Protein AF-A0A9X5EDK9-F1 (afdb_monomer_lite)

Sequence (76 aa):
MQPYHHKLTVVPALPYPYDHEEMWLKADLVYTLSFERLFLPFIGKNAKGDRIYDVRHISDNDLNDIRDCVRSGLGL

pLDDT: mean 93.82, std 2.71, range [75.56, 96.81]

Foldseek 3Di:
DDLLKDWAAAPCFFDPPRRDRIDIDRLLDDDDDDPVPDDFGFPAADPVGHTHGDDDDDDPVSVVSNVSSNCVSVVD

Radius of gyration: 14.88 Å; chains: 1; bounding box: 28×27×41 Å

Structure (mmCIF, N/CA/C/O backbone):
data_AF-A0A9X5EDK9-F1
#
_entry.id   AF-A0A9X5EDK9-F1
#
loop_
_atom_site.group_PDB
_atom_site.id
_atom_site.type_symbol
_atom_site.label_atom_id
_atom_site.label_alt_id
_atom_site.label_comp_id
_atom_site.label_asym_id
_atom_site.label_entity_id
_atom_site.label_seq_id
_atom_site.pdbx_PDB_ins_code
_atom_site.Cartn_x
_atom_site.Cartn_y
_atom_site.Cartn_z
_atom_site.occupancy
_atom_site.B_iso_or_equiv
_atom_site.auth_seq_id
_atom_site.auth_comp_id
_atom_site.auth_asym_id
_atom_site.auth_atom_id
_atom_site.pdbx_PDB_model_num
ATOM 1 N N . MET A 1 1 ? -11.111 14.128 7.277 1.00 75.56 1 MET A N 1
ATOM 2 C CA . MET A 1 1 ? -10.247 12.931 7.375 1.00 75.56 1 MET A CA 1
ATOM 3 C C . MET A 1 1 ? -10.890 11.983 8.378 1.00 75.56 1 MET A C 1
ATOM 5 O O . MET A 1 1 ? -11.483 12.488 9.322 1.00 75.56 1 MET A O 1
ATOM 9 N N . GLN A 1 2 ? -10.882 10.674 8.122 1.00 91.56 2 GLN A N 1
ATOM 10 C CA . GLN A 1 2 ? -11.515 9.646 8.969 1.00 91.56 2 GLN A CA 1
ATOM 11 C C . GLN A 1 2 ? -10.421 8.822 9.667 1.00 91.56 2 GLN A C 1
ATOM 13 O O . GLN A 1 2 ? -9.312 8.778 9.135 1.00 91.56 2 GLN A O 1
ATOM 18 N N . PRO A 1 3 ? -10.696 8.166 10.808 1.00 91.69 3 PRO A N 1
ATOM 19 C CA . PRO A 1 3 ? -9.670 7.425 11.553 1.00 91.69 3 PRO A CA 1
ATOM 20 C C . PRO A 1 3 ? -9.141 6.183 10.809 1.00 91.69 3 PRO A C 1
ATOM 22 O O . PRO A 1 3 ? -8.049 5.708 11.097 1.00 91.69 3 PRO A O 1
ATOM 25 N N . TYR A 1 4 ? -9.873 5.699 9.803 1.00 94.31 4 TYR A N 1
ATOM 26 C CA . TYR A 1 4 ? -9.471 4.614 8.902 1.00 94.31 4 TYR A CA 1
ATOM 27 C C . TYR A 1 4 ? -8.845 5.110 7.581 1.00 94.31 4 TYR A C 1
ATOM 29 O O . TYR A 1 4 ? -8.635 4.322 6.659 1.00 94.31 4 TYR A O 1
ATOM 37 N N . HIS A 1 5 ? -8.565 6.411 7.447 1.00 96.06 5 HIS A N 1
ATOM 38 C CA . HIS A 1 5 ? -7.836 6.957 6.300 1.00 96.06 5 HIS A CA 1
ATOM 39 C C . HIS A 1 5 ? -6.382 7.243 6.680 1.00 96.06 5 HIS A C 1
ATOM 41 O O . HIS A 1 5 ? -6.133 8.087 7.539 1.00 96.06 5 HIS A O 1
ATOM 47 N N . HIS A 1 6 ? -5.436 6.627 5.969 1.00 95.88 6 HIS A N 1
ATOM 48 C CA . HIS A 1 6 ? -4.001 6.905 6.102 1.00 95.88 6 HIS A CA 1
ATOM 49 C C . HIS A 1 6 ? -3.462 7.516 4.810 1.00 95.88 6 HIS A C 1
ATOM 51 O O . HIS A 1 6 ? -3.807 7.056 3.717 1.00 95.88 6 HIS A O 1
ATOM 57 N N . LYS A 1 7 ? -2.636 8.558 4.919 1.00 96.19 7 LYS A N 1
ATOM 58 C CA . LYS A 1 7 ? -1.972 9.165 3.760 1.00 96.19 7 LYS A CA 1
ATOM 59 C C . LYS A 1 7 ? -0.605 8.515 3.597 1.00 96.19 7 LYS A C 1
ATOM 61 O O . LYS A 1 7 ? 0.218 8.599 4.498 1.00 96.19 7 LYS A O 1
ATOM 66 N N . LEU A 1 8 ? -0.375 7.902 2.445 1.00 94.88 8 LEU A N 1
ATOM 67 C CA . LEU A 1 8 ? 0.901 7.305 2.078 1.00 94.88 8 LEU A CA 1
ATOM 68 C C . LEU A 1 8 ? 1.637 8.212 1.103 1.00 94.88 8 LEU A C 1
ATOM 70 O O . LEU A 1 8 ? 1.040 8.722 0.153 1.00 94.88 8 LEU A O 1
ATOM 74 N N . THR A 1 9 ? 2.940 8.345 1.321 1.00 94.88 9 THR A N 1
ATOM 75 C CA . THR A 1 9 ? 3.849 9.014 0.394 1.00 94.88 9 THR A CA 1
ATOM 76 C C . THR A 1 9 ? 4.780 7.972 -0.210 1.00 94.88 9 THR A C 1
ATOM 78 O O . THR A 1 9 ? 5.544 7.322 0.500 1.00 94.88 9 THR A O 1
ATOM 81 N N . VAL A 1 10 ? 4.708 7.791 -1.525 1.00 92.94 10 VAL A N 1
ATOM 82 C CA . VAL A 1 10 ? 5.480 6.799 -2.273 1.00 92.94 10 VAL A CA 1
ATOM 83 C C . VAL A 1 10 ? 6.474 7.525 -3.169 1.00 92.94 10 VAL A C 1
ATOM 85 O O . VAL A 1 10 ? 6.087 8.149 -4.154 1.00 92.94 10 VAL A O 1
ATOM 88 N N . VAL A 1 11 ? 7.759 7.436 -2.818 1.00 92.12 11 VAL A N 1
ATOM 89 C CA . VAL A 1 11 ? 8.860 8.071 -3.558 1.00 92.12 11 VAL A CA 1
ATOM 90 C C . VAL A 1 11 ? 9.897 7.007 -3.940 1.00 92.12 11 VAL A C 1
ATOM 92 O O . VAL A 1 11 ? 10.413 6.329 -3.047 1.00 92.12 11 VAL A O 1
ATOM 95 N N . PRO A 1 12 ? 10.223 6.833 -5.238 1.00 91.75 12 PRO A N 1
ATOM 96 C CA . PRO A 1 12 ? 9.621 7.517 -6.396 1.00 91.75 12 PRO A CA 1
ATOM 97 C C . PRO A 1 12 ? 8.131 7.173 -6.545 1.00 91.75 12 PRO A C 1
ATOM 99 O O . PRO A 1 12 ? 7.700 6.172 -5.990 1.00 91.75 12 PRO A O 1
ATOM 102 N N . ALA A 1 13 ? 7.337 7.944 -7.288 1.00 94.00 13 ALA A N 1
ATOM 103 C CA . ALA A 1 13 ? 5.930 7.599 -7.537 1.00 94.00 13 ALA A CA 1
ATOM 104 C C . ALA A 1 13 ? 5.764 6.193 -8.167 1.00 94.00 13 ALA A C 1
ATOM 106 O O . ALA A 1 13 ? 6.720 5.591 -8.680 1.00 94.00 13 ALA A O 1
ATOM 107 N N . LEU A 1 14 ? 4.554 5.629 -8.102 1.00 93.56 14 LEU A N 1
ATOM 108 C CA . LEU A 1 14 ? 4.249 4.381 -8.808 1.00 93.56 14 LEU A CA 1
ATOM 109 C C . LEU A 1 14 ? 4.215 4.619 -10.333 1.00 93.56 14 LEU A C 1
ATOM 111 O O . LEU A 1 14 ? 4.119 5.759 -10.789 1.00 93.56 14 LEU A O 1
ATOM 115 N N . PRO A 1 15 ? 4.300 3.561 -11.156 1.00 93.75 15 PRO A N 1
ATOM 116 C CA . PRO A 1 15 ? 4.194 3.697 -12.602 1.00 93.75 15 PRO A CA 1
ATOM 117 C C . PRO A 1 15 ? 2.820 4.241 -13.014 1.00 93.75 15 PRO A C 1
ATOM 119 O O . PRO A 1 15 ? 1.813 3.987 -12.347 1.00 93.75 15 PRO A O 1
ATOM 122 N N . TYR A 1 16 ? 2.766 4.932 -14.157 1.00 90.94 16 TYR A N 1
ATOM 123 C CA . TYR A 1 16 ? 1.512 5.386 -14.764 1.00 90.94 16 TYR A CA 1
ATOM 124 C C . TYR A 1 16 ? 0.478 4.238 -14.839 1.00 90.94 16 TYR A C 1
ATOM 126 O O . TYR A 1 16 ? 0.842 3.124 -15.234 1.00 90.94 16 TYR A O 1
ATOM 134 N N . PRO A 1 17 ? -0.807 4.472 -14.498 1.00 91.88 17 PRO A N 1
ATOM 135 C CA . PRO A 1 17 ? -1.450 5.765 -14.219 1.00 91.88 17 PRO A CA 1
ATOM 136 C C . PRO A 1 17 ? -1.436 6.199 -12.741 1.00 91.88 17 PRO A C 1
ATOM 138 O O . PRO A 1 17 ? -2.215 7.065 -12.355 1.00 91.88 17 PRO A O 1
ATOM 141 N N . TYR A 1 18 ? -0.604 5.582 -11.899 1.00 91.88 18 TYR A N 1
ATOM 142 C CA . TYR A 1 18 ? -0.538 5.850 -10.458 1.00 91.88 18 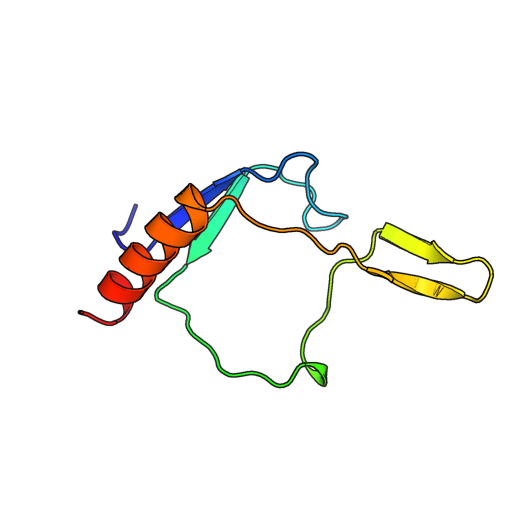TYR A CA 1
ATOM 143 C C . TYR A 1 18 ? 0.654 6.749 -10.090 1.00 91.88 18 TYR A C 1
ATOM 145 O O . TYR A 1 18 ? 1.269 6.589 -9.042 1.00 91.88 18 TYR A O 1
ATOM 153 N N . ASP A 1 19 ? 1.002 7.698 -10.952 1.00 93.88 19 ASP A N 1
ATOM 154 C CA . ASP A 1 19 ? 2.224 8.509 -10.893 1.00 93.88 19 ASP A CA 1
ATOM 155 C C . ASP A 1 19 ? 2.158 9.709 -9.930 1.00 93.88 19 ASP A C 1
ATOM 157 O O . ASP A 1 19 ? 2.964 10.636 -10.004 1.00 93.88 19 ASP A O 1
ATOM 161 N N . HIS A 1 20 ? 1.224 9.684 -8.980 1.00 95.25 20 HIS A N 1
ATOM 162 C CA . HIS A 1 20 ? 1.170 10.635 -7.874 1.00 95.25 20 HIS A CA 1
ATOM 163 C C . HIS A 1 20 ? 1.867 10.063 -6.639 1.00 95.25 20 HIS A C 1
ATOM 165 O O . HIS A 1 20 ? 1.607 8.934 -6.231 1.00 95.25 20 HIS A O 1
ATOM 171 N N . GLU A 1 21 ? 2.742 10.862 -6.025 1.00 95.31 21 GLU A N 1
ATOM 172 C CA . GLU A 1 21 ? 3.491 10.448 -4.830 1.00 95.31 21 GLU A CA 1
ATOM 173 C C . GLU A 1 21 ? 2.585 10.306 -3.604 1.00 95.31 21 GLU A C 1
ATOM 175 O O . GLU A 1 21 ? 2.843 9.481 -2.734 1.00 95.31 21 GLU A O 1
ATOM 180 N N . GLU A 1 22 ? 1.511 11.090 -3.533 1.00 95.94 22 GLU A N 1
ATOM 181 C CA . GLU A 1 22 ? 0.586 11.078 -2.407 1.00 95.94 22 GLU A CA 1
ATOM 182 C C . GLU A 1 22 ? -0.663 10.258 -2.728 1.00 95.94 22 GLU A C 1
ATOM 184 O O . GLU A 1 22 ? -1.414 10.560 -3.658 1.00 95.94 22 GLU A O 1
ATOM 189 N N . MET A 1 23 ? -0.922 9.242 -1.908 1.00 94.19 23 MET A N 1
ATOM 190 C CA . MET A 1 23 ? -2.055 8.334 -2.063 1.00 94.19 23 MET A CA 1
ATOM 191 C C . MET A 1 23 ? -2.801 8.169 -0.742 1.00 94.19 23 MET A C 1
ATOM 193 O O . MET A 1 23 ? -2.230 8.281 0.341 1.00 94.19 23 MET A O 1
ATOM 197 N N . TRP A 1 24 ? -4.092 7.861 -0.830 1.00 94.81 24 TRP A N 1
ATOM 198 C CA . TRP A 1 24 ? -4.921 7.578 0.338 1.00 94.81 24 TRP A CA 1
ATOM 199 C C . TRP A 1 24 ? -5.212 6.089 0.439 1.00 94.81 24 TRP A C 1
ATOM 201 O O . TRP A 1 24 ? -5.810 5.502 -0.463 1.00 94.81 24 TRP A O 1
ATOM 211 N N . LEU A 1 25 ? -4.843 5.502 1.571 1.00 94.62 25 LEU A N 1
ATOM 212 C CA . LEU A 1 25 ? -5.297 4.182 1.969 1.00 94.62 25 LEU A CA 1
ATOM 213 C C . LEU A 1 25 ? -6.635 4.308 2.704 1.00 94.62 25 LEU A C 1
ATOM 215 O O . LEU A 1 25 ? -6.789 5.134 3.605 1.00 94.62 25 LEU A O 1
ATOM 219 N N . LYS A 1 26 ? -7.599 3.470 2.312 1.00 95.44 26 LYS A N 1
ATOM 220 C CA . LYS A 1 26 ? -8.922 3.348 2.936 1.00 95.44 26 LYS A CA 1
ATOM 221 C C . LYS A 1 26 ? -9.016 2.012 3.662 1.00 95.44 26 LYS A C 1
ATOM 223 O O . LYS A 1 26 ? -9.221 0.977 3.032 1.00 95.44 26 LYS A O 1
ATOM 228 N N . ALA A 1 27 ? -8.782 2.034 4.968 1.00 95.75 27 ALA A N 1
ATOM 229 C CA . ALA A 1 27 ? -8.627 0.835 5.786 1.00 95.75 27 ALA A CA 1
ATOM 230 C C . ALA A 1 27 ? -9.959 0.158 6.166 1.00 95.75 27 ALA A C 1
ATOM 232 O O . ALA A 1 27 ? -9.963 -0.961 6.665 1.00 95.75 27 ALA A O 1
ATOM 233 N N . ASP A 1 28 ? -11.082 0.818 5.895 1.00 95.12 28 ASP A N 1
ATOM 234 C CA . ASP A 1 28 ? -12.451 0.304 5.998 1.00 95.12 28 ASP A CA 1
ATOM 235 C C . ASP A 1 28 ? -12.860 -0.571 4.795 1.00 95.12 28 ASP A C 1
ATOM 237 O O . ASP A 1 28 ? -13.862 -1.283 4.844 1.00 95.12 28 ASP A O 1
ATOM 241 N N . LEU A 1 29 ? -12.074 -0.560 3.714 1.00 93.94 29 LEU A N 1
ATOM 242 C CA . LEU A 1 29 ? -12.335 -1.305 2.482 1.00 93.94 29 LEU A CA 1
ATOM 243 C C . LEU A 1 29 ? -11.465 -2.568 2.381 1.00 93.94 29 LEU A C 1
ATOM 245 O O . LEU A 1 29 ? -10.594 -2.679 1.516 1.00 93.94 29 LEU A O 1
ATOM 249 N N . VAL A 1 30 ? -11.706 -3.537 3.266 1.00 91.75 30 VAL A N 1
ATOM 250 C CA . VAL A 1 30 ? -10.959 -4.807 3.308 1.00 91.75 30 VAL A CA 1
ATOM 251 C C . VAL A 1 30 ? -11.607 -5.857 2.399 1.00 91.75 30 VAL A C 1
ATOM 253 O O . V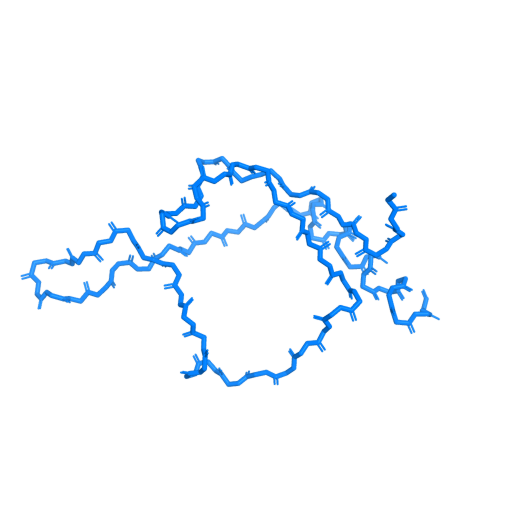AL A 1 30 ? -12.782 -6.183 2.552 1.00 91.75 30 VAL A O 1
ATOM 256 N N . TYR A 1 31 ? -10.827 -6.437 1.480 1.00 92.50 31 TYR A N 1
ATOM 257 C CA . TYR A 1 31 ? -11.298 -7.466 0.546 1.00 92.50 31 TYR A CA 1
ATOM 258 C C . TYR A 1 31 ? -10.379 -8.689 0.522 1.00 92.50 31 TYR A C 1
ATOM 260 O O . TYR A 1 31 ? -9.156 -8.565 0.511 1.00 92.50 31 TYR A O 1
ATOM 268 N N . THR A 1 32 ? -10.972 -9.880 0.420 1.00 94.81 32 THR A N 1
ATOM 269 C CA . THR A 1 32 ? -10.259 -11.127 0.109 1.00 94.81 32 THR A CA 1
ATOM 270 C C . THR A 1 32 ? -10.364 -11.406 -1.390 1.00 94.81 32 THR A C 1
ATOM 272 O O . THR A 1 32 ? -11.463 -11.571 -1.918 1.00 94.81 32 THR A O 1
ATOM 275 N N . LEU A 1 33 ? -9.230 -11.448 -2.093 1.00 93.56 33 LEU A N 1
ATOM 276 C CA . LEU A 1 33 ? -9.161 -11.633 -3.547 1.00 93.56 33 LEU A CA 1
ATOM 277 C C . LEU A 1 33 ? -8.106 -12.690 -3.911 1.00 93.56 33 LEU A C 1
ATOM 279 O O . LEU A 1 33 ? -7.118 -12.852 -3.201 1.00 93.56 33 LEU A O 1
ATOM 283 N N . SER A 1 34 ? -8.302 -13.389 -5.035 1.00 95.75 34 SER A N 1
ATOM 284 C CA . SER A 1 34 ? -7.266 -14.242 -5.645 1.00 95.75 34 SER A CA 1
ATOM 285 C C . SER A 1 34 ? -6.187 -13.381 -6.313 1.00 95.75 34 SER A C 1
ATOM 287 O O . SER A 1 34 ? -6.513 -12.345 -6.898 1.00 95.75 34 SER A O 1
ATOM 289 N N . PHE A 1 35 ? -4.929 -13.841 -6.306 1.00 90.62 35 PHE A N 1
ATOM 290 C CA . PHE A 1 35 ? -3.819 -13.183 -7.010 1.00 90.62 35 PHE A CA 1
ATOM 291 C C . PHE A 1 35 ? -4.088 -13.000 -8.508 1.00 90.62 35 PHE A C 1
ATOM 293 O O . PHE A 1 35 ? -3.671 -12.002 -9.084 1.00 90.62 35 PHE A O 1
ATOM 300 N N . GLU A 1 36 ? -4.846 -13.903 -9.130 1.00 93.31 36 GLU A N 1
ATOM 301 C CA . GLU A 1 36 ? -5.214 -13.816 -10.550 1.00 93.31 36 GLU A CA 1
ATOM 302 C C . GLU A 1 36 ? -6.125 -12.619 -10.868 1.00 93.31 36 GLU A C 1
ATOM 304 O O . GLU A 1 36 ? -6.205 -12.185 -12.015 1.00 93.31 36 GLU A O 1
ATOM 309 N N . ARG A 1 37 ? -6.813 -12.066 -9.858 1.00 94.06 37 ARG A N 1
ATOM 310 C CA . ARG A 1 37 ? -7.655 -10.867 -10.004 1.00 94.06 37 ARG A CA 1
ATOM 311 C C . ARG A 1 37 ? -6.875 -9.568 -9.814 1.00 94.06 37 ARG A C 1
ATOM 313 O O . ARG A 1 37 ? -7.443 -8.500 -10.034 1.00 94.06 37 ARG A O 1
ATOM 320 N N . LEU A 1 38 ? -5.617 -9.638 -9.378 1.00 91.69 38 LEU A N 1
ATOM 321 C CA . LEU A 1 38 ? -4.790 -8.459 -9.164 1.00 91.69 38 LEU A CA 1
ATOM 322 C C . LEU A 1 38 ? -4.145 -8.023 -10.477 1.00 91.69 38 LEU A C 1
ATOM 324 O O . LEU A 1 38 ? -3.522 -8.809 -11.187 1.00 91.69 38 LEU A O 1
ATOM 328 N N . PHE A 1 39 ? -4.247 -6.731 -10.765 1.00 90.19 39 PHE A N 1
ATOM 329 C CA . PHE A 1 39 ? -3.446 -6.093 -11.796 1.00 90.19 39 PHE A CA 1
ATOM 330 C C . PHE A 1 39 ? -2.283 -5.369 -11.121 1.00 90.19 39 PHE A C 1
ATOM 332 O O . PHE A 1 39 ? -2.453 -4.289 -10.561 1.00 90.19 39 PHE A O 1
ATOM 339 N N . LEU A 1 40 ? -1.112 -6.003 -11.124 1.00 91.56 40 LEU A N 1
ATOM 340 C CA . LEU A 1 40 ? 0.083 -5.436 -10.504 1.00 91.56 40 LEU A CA 1
ATOM 341 C C . LEU A 1 40 ? 0.686 -4.336 -11.394 1.00 91.56 40 LEU A C 1
ATOM 343 O O . LEU A 1 40 ? 0.828 -4.560 -12.604 1.00 91.56 40 LEU A O 1
ATOM 347 N N . PRO A 1 41 ? 1.096 -3.188 -10.821 1.00 92.50 41 PRO A N 1
ATOM 348 C CA . PRO A 1 41 ? 1.878 -2.193 -11.544 1.00 92.50 41 PRO A CA 1
ATOM 349 C C . PRO A 1 41 ? 3.169 -2.804 -12.102 1.00 92.50 41 PRO A C 1
ATOM 351 O O . PRO A 1 41 ? 3.809 -3.645 -11.468 1.00 92.50 41 PRO A O 1
ATOM 354 N N . PHE A 1 42 ? 3.561 -2.388 -13.304 1.00 93.62 42 PHE A N 1
ATOM 355 C CA . PHE A 1 42 ? 4.800 -2.828 -13.940 1.00 93.62 42 PHE A CA 1
ATOM 356 C C . PHE A 1 42 ? 5.464 -1.656 -14.662 1.00 93.62 42 PHE A C 1
ATOM 358 O O . PHE A 1 42 ? 4.786 -0.806 -15.233 1.00 93.62 42 PHE A O 1
ATOM 365 N N . ILE A 1 43 ? 6.795 -1.623 -14.645 1.00 92.44 43 ILE A N 1
ATOM 366 C CA . ILE A 1 43 ? 7.594 -0.530 -15.230 1.00 92.44 43 ILE A CA 1
ATOM 367 C C . ILE A 1 43 ? 7.900 -0.741 -16.716 1.00 92.44 43 ILE A C 1
ATOM 369 O O . ILE A 1 43 ? 8.311 0.180 -17.415 1.00 92.44 43 ILE A O 1
ATOM 373 N N . GLY A 1 44 ? 7.712 -1.961 -17.218 1.00 92.38 44 GLY A N 1
ATOM 374 C CA . GLY A 1 44 ? 7.971 -2.298 -18.610 1.00 92.38 44 GLY A CA 1
ATOM 375 C C . GLY A 1 44 ? 8.012 -3.800 -18.843 1.00 92.38 44 GLY A C 1
ATOM 376 O O . GLY A 1 44 ? 7.489 -4.589 -18.049 1.00 92.38 44 GLY A O 1
ATOM 377 N N . LYS A 1 45 ? 8.641 -4.1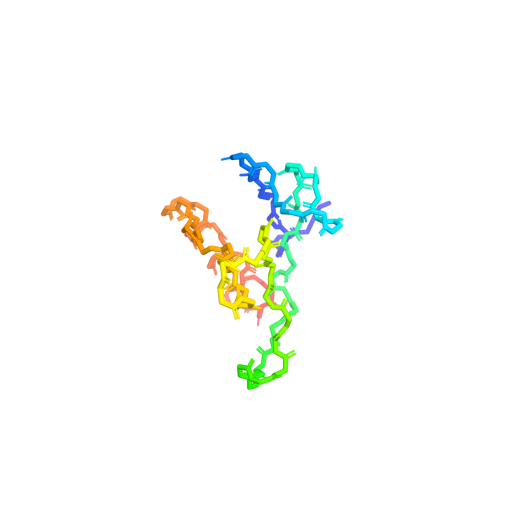92 -19.952 1.00 95.19 45 LYS A N 1
ATOM 378 C CA . LYS A 1 45 ? 8.882 -5.591 -20.305 1.00 95.19 45 LYS A CA 1
ATOM 379 C C . LYS A 1 45 ? 10.372 -5.859 -20.473 1.00 95.19 45 LYS A C 1
ATOM 381 O O . LYS A 1 45 ? 11.106 -4.992 -20.939 1.00 95.19 45 LYS A O 1
ATOM 386 N N . ASN A 1 46 ? 10.808 -7.058 -20.102 1.00 94.75 46 ASN A N 1
ATOM 387 C CA . ASN A 1 46 ? 12.170 -7.516 -20.357 1.00 94.75 46 ASN A CA 1
ATOM 388 C C . ASN A 1 46 ? 12.365 -7.861 -21.853 1.00 94.75 46 ASN A C 1
ATOM 390 O O . ASN A 1 46 ? 11.417 -7.854 -22.640 1.00 94.75 46 ASN A O 1
ATOM 394 N N . ALA A 1 47 ? 13.589 -8.229 -22.245 1.00 95.88 47 ALA A N 1
ATOM 395 C CA . ALA A 1 47 ? 13.917 -8.601 -23.629 1.00 95.88 47 ALA A CA 1
ATOM 396 C C . ALA A 1 47 ? 13.143 -9.825 -24.168 1.00 95.88 47 ALA A C 1
ATOM 398 O O . ALA A 1 47 ? 13.084 -10.029 -25.376 1.00 95.88 47 ALA A O 1
ATOM 399 N N . LYS A 1 48 ? 12.548 -10.639 -23.288 1.00 95.81 48 LYS A N 1
ATOM 400 C CA . LYS A 1 48 ? 11.722 -11.804 -23.638 1.00 95.81 48 LYS A CA 1
ATOM 401 C C . LYS A 1 48 ? 10.227 -11.470 -23.726 1.00 95.81 48 LYS A C 1
ATOM 403 O O . LYS A 1 48 ? 9.446 -12.308 -24.162 1.00 95.81 48 LYS A O 1
ATOM 408 N N . GLY A 1 49 ? 9.829 -10.252 -23.349 1.00 94.69 49 GLY A N 1
ATOM 409 C CA . GLY A 1 49 ? 8.441 -9.792 -23.344 1.00 94.69 49 GLY A CA 1
ATOM 410 C C . GLY A 1 49 ? 7.703 -9.959 -22.011 1.00 94.69 49 GLY A C 1
ATOM 411 O O . GLY A 1 49 ? 6.526 -9.587 -21.939 1.00 94.69 49 GLY A O 1
ATOM 412 N N . ASP A 1 50 ? 8.363 -10.450 -20.958 1.00 94.94 50 ASP A N 1
ATOM 413 C CA . ASP A 1 50 ? 7.757 -10.611 -19.630 1.00 94.94 50 ASP A CA 1
ATOM 414 C C . ASP A 1 50 ? 7.656 -9.268 -18.908 1.00 94.94 50 ASP A C 1
ATOM 416 O O . ASP A 1 50 ? 8.548 -8.426 -19.024 1.00 94.94 50 ASP A O 1
ATOM 420 N N . ARG A 1 51 ? 6.593 -9.071 -18.122 1.00 94.31 51 ARG A N 1
ATOM 421 C CA . ARG A 1 51 ? 6.405 -7.858 -17.312 1.00 94.31 51 ARG A CA 1
ATOM 422 C C . ARG A 1 51 ? 7.430 -7.789 -16.182 1.00 94.31 51 ARG A C 1
ATOM 424 O O . ARG A 1 51 ? 7.631 -8.762 -15.462 1.00 94.31 51 ARG A O 1
ATOM 431 N N . ILE A 1 52 ? 8.011 -6.609 -15.994 1.00 94.75 52 ILE A N 1
ATOM 432 C CA . ILE A 1 52 ? 8.846 -6.291 -14.834 1.00 94.75 52 ILE A CA 1
ATOM 433 C C . ILE A 1 52 ? 7.945 -5.593 -13.818 1.00 94.75 52 ILE A C 1
ATOM 435 O O . ILE A 1 52 ? 7.644 -4.406 -13.963 1.00 94.75 52 ILE A O 1
ATOM 439 N N . TYR A 1 53 ? 7.450 -6.358 -12.847 1.00 94.44 53 TYR A N 1
ATOM 440 C CA . TYR A 1 53 ? 6.557 -5.844 -11.812 1.00 94.44 53 TYR A CA 1
ATOM 441 C C . TYR A 1 53 ? 7.283 -4.907 -10.856 1.00 94.44 53 TYR A C 1
ATOM 443 O O . TYR A 1 53 ? 8.453 -5.107 -10.532 1.00 94.44 53 TYR A O 1
ATOM 451 N N . ASP A 1 54 ? 6.551 -3.901 -10.398 1.00 93.00 54 ASP A N 1
ATOM 452 C CA . ASP A 1 54 ? 7.014 -2.990 -9.368 1.00 93.00 54 ASP A CA 1
ATOM 453 C C . ASP A 1 54 ? 6.680 -3.569 -7.986 1.00 93.00 54 ASP A C 1
ATOM 455 O O . ASP A 1 54 ? 5.515 -3.631 -7.589 1.00 93.00 54 ASP A O 1
ATOM 459 N N . VAL A 1 55 ? 7.703 -4.060 -7.284 1.00 92.06 55 VAL A N 1
ATOM 460 C CA . VAL A 1 55 ? 7.571 -4.686 -5.964 1.00 92.06 55 VAL A CA 1
ATOM 461 C C . VAL A 1 55 ? 8.330 -3.842 -4.953 1.00 92.06 55 VAL A C 1
ATOM 463 O O . VAL A 1 55 ? 9.548 -3.696 -5.044 1.00 92.06 55 VAL A O 1
ATOM 466 N N . ARG A 1 56 ? 7.602 -3.291 -3.980 1.00 91.38 56 ARG A N 1
ATOM 467 C CA . ARG A 1 56 ? 8.138 -2.392 -2.954 1.00 91.38 56 ARG A CA 1
ATOM 468 C C . ARG A 1 56 ? 7.620 -2.778 -1.582 1.00 91.38 56 ARG A C 1
ATOM 470 O O . ARG A 1 56 ? 6.570 -3.407 -1.458 1.00 91.38 56 ARG A O 1
ATOM 477 N N . HIS 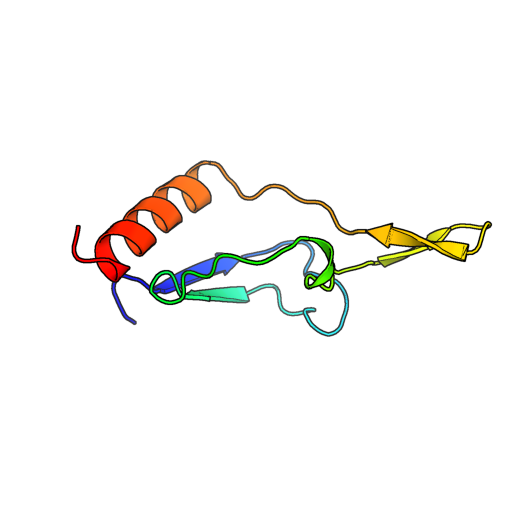A 1 57 ? 8.341 -2.349 -0.558 1.00 92.25 57 HIS A N 1
ATOM 478 C CA . HIS A 1 57 ? 7.899 -2.447 0.825 1.00 92.25 57 HIS A CA 1
ATOM 479 C C . HIS A 1 57 ? 7.546 -1.057 1.342 1.00 92.25 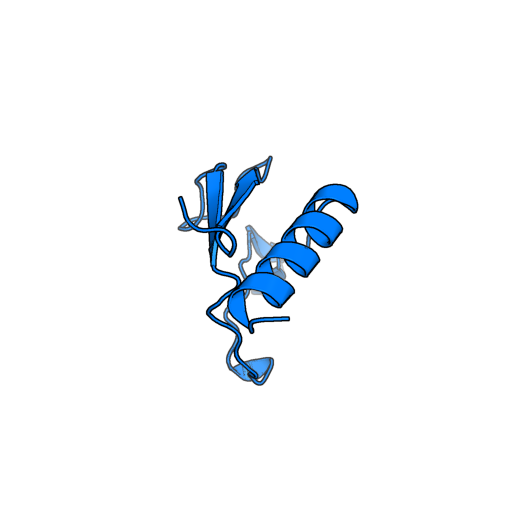57 HIS A C 1
ATOM 481 O O . HIS A 1 57 ? 8.240 -0.084 1.046 1.00 92.25 57 HIS A O 1
ATOM 487 N N . ILE A 1 58 ? 6.460 -0.980 2.104 1.00 92.88 58 ILE A N 1
ATOM 488 C CA . ILE A 1 58 ? 6.146 0.206 2.900 1.00 92.88 58 ILE A CA 1
ATOM 489 C C . ILE A 1 58 ? 7.020 0.223 4.157 1.00 92.88 58 ILE A C 1
ATOM 491 O O . ILE A 1 58 ? 7.558 -0.814 4.550 1.00 92.88 58 ILE A O 1
ATOM 495 N N . SER A 1 59 ? 7.170 1.393 4.775 1.00 94.12 59 SER A N 1
ATOM 496 C CA . SER A 1 59 ? 7.931 1.510 6.018 1.00 94.12 59 SER A CA 1
ATOM 497 C C . SER A 1 59 ? 7.240 0.764 7.166 1.00 94.12 59 SER A C 1
ATOM 499 O O . SER A 1 59 ? 6.016 0.605 7.173 1.00 94.12 59 SER A O 1
ATOM 501 N N . ASP A 1 60 ? 8.011 0.331 8.166 1.00 96.00 60 ASP A N 1
ATOM 502 C CA . ASP A 1 60 ? 7.442 -0.308 9.360 1.00 96.00 60 ASP A CA 1
ATOM 503 C C . ASP A 1 60 ? 6.498 0.638 10.119 1.00 96.00 60 ASP A C 1
ATOM 505 O O . ASP A 1 60 ? 5.493 0.193 10.675 1.00 96.00 60 ASP A O 1
ATOM 509 N N . ASN A 1 61 ? 6.787 1.944 10.101 1.00 95.81 61 ASN A N 1
ATOM 510 C CA . ASN A 1 61 ? 5.931 2.964 10.705 1.00 95.81 61 ASN A CA 1
ATOM 511 C C . ASN A 1 61 ? 4.582 3.042 9.985 1.00 95.81 61 ASN A C 1
ATOM 513 O O . ASN A 1 61 ? 3.549 2.896 10.631 1.00 95.81 61 ASN A O 1
ATOM 517 N N . ASP A 1 62 ? 4.590 3.152 8.653 1.00 95.38 62 ASP A N 1
ATOM 518 C CA . ASP A 1 62 ? 3.354 3.160 7.863 1.00 95.38 62 ASP A CA 1
ATOM 519 C C . ASP A 1 62 ? 2.549 1.881 8.067 1.00 95.38 62 ASP A C 1
ATOM 521 O O . ASP A 1 62 ? 1.329 1.921 8.196 1.00 95.38 62 ASP A O 1
ATOM 525 N N . LEU A 1 63 ? 3.215 0.724 8.110 1.00 96.00 63 LEU A N 1
ATOM 526 C CA . LEU A 1 63 ? 2.529 -0.543 8.329 1.00 96.00 63 LEU A CA 1
ATOM 527 C C . LEU A 1 63 ? 1.843 -0.589 9.702 1.00 96.00 63 LEU A C 1
ATOM 529 O O . LEU A 1 63 ? 0.751 -1.151 9.814 1.00 96.00 63 LEU A O 1
ATOM 533 N N . ASN A 1 64 ? 2.462 -0.023 10.739 1.00 96.69 64 ASN A N 1
ATOM 534 C CA . ASN A 1 64 ? 1.854 0.065 12.064 1.00 96.69 64 ASN A CA 1
ATOM 535 C C . ASN A 1 64 ? 0.648 1.013 12.067 1.00 96.69 64 ASN A C 1
ATOM 537 O O . ASN A 1 64 ? -0.419 0.599 12.519 1.00 96.69 64 ASN A O 1
ATOM 541 N N . ASP A 1 65 ? 0.770 2.193 11.461 1.00 96.19 65 ASP A N 1
ATOM 542 C CA . ASP A 1 65 ? -0.334 3.154 11.345 1.00 96.19 65 ASP A CA 1
ATOM 543 C C . ASP A 1 65 ? -1.516 2.561 10.558 1.00 96.19 65 ASP A C 1
ATOM 545 O O . ASP A 1 65 ? -2.672 2.645 10.974 1.00 96.19 65 ASP A O 1
ATOM 549 N N . ILE A 1 66 ? -1.238 1.853 9.457 1.00 95.81 66 ILE A N 1
ATOM 550 C 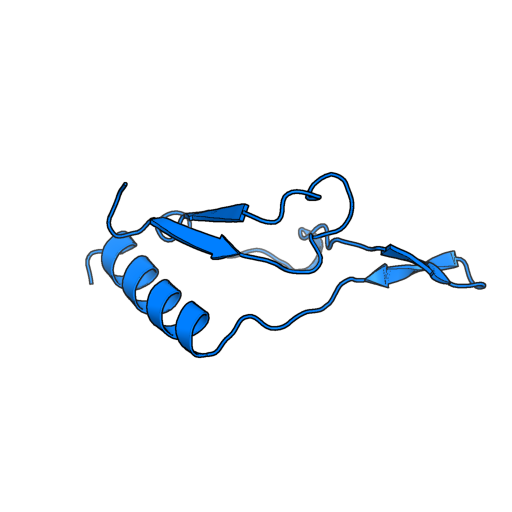CA . ILE A 1 66 ? -2.263 1.161 8.664 1.00 95.81 66 ILE A CA 1
ATOM 551 C C . ILE A 1 66 ? -2.982 0.099 9.497 1.00 95.81 66 ILE A C 1
ATOM 553 O O . ILE A 1 66 ? -4.200 -0.038 9.381 1.00 95.81 66 ILE A O 1
ATOM 557 N N . ARG A 1 67 ? -2.267 -0.668 10.329 1.00 96.00 67 ARG A N 1
ATOM 558 C CA . ARG A 1 67 ? -2.895 -1.682 11.195 1.00 96.00 67 ARG A CA 1
ATOM 559 C C . ARG A 1 67 ? -3.875 -1.044 12.175 1.00 96.00 67 ARG A C 1
ATOM 561 O O . ARG A 1 67 ? -4.945 -1.610 12.391 1.00 96.00 67 ARG A O 1
ATOM 568 N N . ASP A 1 68 ? -3.540 0.117 12.724 1.00 96.44 68 ASP A N 1
ATOM 569 C CA . ASP A 1 68 ? -4.432 0.866 13.612 1.00 96.44 68 ASP A CA 1
ATOM 570 C C . ASP A 1 68 ? -5.631 1.447 12.853 1.00 96.44 68 ASP A C 1
ATOM 572 O O . ASP A 1 68 ? -6.770 1.315 13.307 1.00 96.44 68 ASP A O 1
ATOM 576 N N . CYS A 1 69 ? -5.422 1.967 11.640 1.00 96.81 69 CYS A N 1
ATOM 577 C CA . CYS A 1 69 ? -6.514 2.381 10.760 1.00 96.81 69 CYS A CA 1
ATOM 578 C C . CYS A 1 69 ? -7.466 1.221 10.422 1.00 96.81 69 CYS A C 1
ATOM 580 O O . CYS A 1 69 ? -8.681 1.416 10.419 1.00 96.81 69 CYS A O 1
ATOM 582 N N . VAL A 1 70 ? -6.944 0.017 10.155 1.00 96.69 70 VAL A N 1
ATOM 583 C CA . VAL A 1 70 ? -7.763 -1.177 9.871 1.00 96.69 70 VAL A CA 1
ATOM 584 C C . VAL A 1 70 ? -8.576 -1.573 11.099 1.00 96.69 70 VAL A C 1
ATOM 586 O O . VAL A 1 70 ? -9.769 -1.832 10.967 1.00 96.69 70 VAL A O 1
ATOM 589 N N . ARG A 1 71 ? -7.973 -1.577 12.296 1.00 95.75 71 ARG A N 1
ATOM 590 C CA . ARG A 1 71 ? -8.707 -1.827 13.550 1.00 95.75 71 ARG A CA 1
ATOM 591 C C . ARG A 1 71 ? -9.860 -0.840 13.704 1.00 95.75 71 ARG A C 1
ATOM 593 O O . ARG A 1 71 ? -11.002 -1.267 13.851 1.00 95.75 71 ARG A O 1
ATOM 600 N N . SER A 1 72 ? -9.591 0.451 13.506 1.00 95.31 72 SER A N 1
ATOM 601 C CA . SER A 1 72 ? -10.623 1.486 13.554 1.00 95.31 72 SER A CA 1
ATOM 602 C C . SER A 1 72 ? -11.730 1.279 12.511 1.00 95.31 72 SER A C 1
ATOM 604 O O . SER A 1 72 ? -12.906 1.407 12.846 1.00 95.31 72 SER A O 1
ATOM 606 N N . GLY A 1 73 ? -11.383 0.914 11.272 1.00 93.69 73 GLY A N 1
ATOM 607 C CA . GLY A 1 73 ? -12.353 0.633 10.206 1.00 93.69 73 GLY A CA 1
ATOM 608 C C . GLY A 1 73 ? -13.240 -0.584 10.488 1.00 93.69 73 GLY A C 1
ATOM 609 O O . GLY A 1 73 ? -14.384 -0.628 10.042 1.00 93.69 73 GLY A O 1
ATOM 610 N N . LEU A 1 74 ? -12.738 -1.545 11.267 1.00 94.25 74 LEU A N 1
ATOM 611 C CA . LEU A 1 74 ? -13.471 -2.735 11.706 1.00 94.25 74 LEU A CA 1
ATOM 612 C C . LEU A 1 74 ? -14.201 -2.551 13.050 1.00 94.25 74 LEU A C 1
ATOM 614 O O . LEU A 1 74 ? -14.944 -3.444 13.454 1.00 94.25 74 LEU A O 1
ATOM 618 N N . GLY A 1 75 ? -14.010 -1.420 13.738 1.00 92.50 75 GLY A N 1
ATOM 619 C CA . GLY A 1 75 ? -14.584 -1.157 15.062 1.00 92.50 75 GLY A CA 1
ATOM 620 C C . GLY A 1 75 ? -13.888 -1.894 16.216 1.00 92.50 75 GLY A C 1
ATOM 621 O O . GLY A 1 75 ? -14.548 -2.205 17.208 1.00 92.50 75 GLY A O 1
ATOM 622 N N . LEU A 1 76 ? -12.593 -2.195 16.068 1.00 91.38 76 LEU A N 1
ATOM 623 C CA . LEU A 1 76 ? -11.726 -2.857 17.054 1.00 91.38 76 LEU A CA 1
ATOM 624 C C . LEU A 1 76 ? -10.810 -1.876 17.792 1.00 91.38 76 LEU A C 1
ATOM 626 O O . LEU A 1 76 ? -10.419 -0.854 17.182 1.00 91.38 76 LEU A O 1
#

Secondary structure (DSSP, 8-state):
--TTEEEEE-SSPPSTT---SEEEEETT------GGG----EEEE-TTS-EEE------HHHHHHHHHHHHHHHT-